Protein AF-A0A7D9DJ63-F1 (afdb_monomer)

Sequence (172 aa):
MAEPERTFHPVDYVLFGLMLLVSAGIGIYHGCTGGRQRTTSEYLLGNRSMQTFPIAVSLLASFLSAITLLGVPSEIFTYGAQYTVLLFSYFILTATAAIVFVPIFHGLHLTSAHEYLELRFSYGVRILGFFLFVICYLLYLSVVLYAPSLALQAADSVTFDNFFRSKPIVQI

Organism: Paramuricea clavata (NCBI:txid317549)

Solvent-accessible surface area (backbone atoms only — not comparable to full-atom values): 10117 Å² total; per-residue (Å²): 133,87,78,78,86,78,68,82,50,75,64,56,57,51,50,52,51,49,52,52,50,51,55,52,46,53,51,48,48,52,67,75,68,44,88,76,54,88,41,72,55,40,62,77,49,49,67,76,71,63,57,70,63,66,53,50,52,52,51,53,56,70,71,62,43,66,53,57,70,56,43,50,59,54,46,38,74,73,67,40,75,66,59,54,58,54,55,56,49,49,51,52,50,51,54,50,40,60,68,55,48,48,57,55,52,64,73,67,68,64,91,46,82,56,54,55,42,30,78,75,74,31,66,69,55,24,52,51,52,52,54,51,48,52,54,55,49,51,58,50,49,54,59,48,53,43,57,60,49,52,54,50,53,57,53,51,51,52,51,50,54,53,56,57,71,71,44,92,83,76,86,122

InterPro domains:
  IPR001734 Sodium/solute symporter [PF00474] (43-153)
  IPR001734 Sodium/solute symporter [PS50283] (9-172)
  IPR038377 Sodium/glucose symporter superfamily [G3DSA:1.20.1730.10] (32-160)
  IPR051163 Sodium:Solute Symporter (SSF) [PTHR42985] (1-158)

Secondary structure (DSSP, 8-state):
------PPPHHHHHHHHHHHHHHHHHHHHHHHH-TT--SHHHHHHGGG---HHHHHHHHHHHH--HHHHHHHHHHHHHHGGGHHHHHHHHHHHHHHHHHHHHHHHHHTT-SSHHHHHHHHT-HHHHHHHHHHHHHHHHHHHHHHHHHHHHHHHHHHHHHHHHHHHTSTT---

Foldseek 3Di:
DDDDLDAPDPVNVVVVVVVVCVVVVVVVCCVVVVPQPPDPCCVQVVVVPDDPVVVVVVVVVVPDAPCCVPVVVVCCVVPNPPCVVVVVVVVVVVVCCVVPVVVVCVVVVDSDPLVVVCVVPHPVSSVVVVVVCVVVVVVVVVVRVVVVVVVVVVNVVSVVVVVVVPDPPPPD

pLDDT: mean 76.81, std 12.98, range [34.0, 95.38]

Structure (mmCIF, N/CA/C/O backbone):
data_AF-A0A7D9DJ63-F1
#
_entry.id   AF-A0A7D9DJ63-F1
#
loop_
_atom_site.group_PDB
_atom_site.id
_atom_site.type_symbol
_atom_site.label_atom_id
_atom_site.label_alt_id
_atom_site.label_comp_id
_atom_site.label_asym_id
_atom_site.label_entity_id
_atom_site.label_seq_id
_atom_site.pdbx_PDB_ins_code
_atom_site.Cartn_x
_atom_site.Cartn_y
_atom_site.Cartn_z
_atom_site.occupancy
_atom_site.B_iso_or_equiv
_atom_site.auth_seq_id
_atom_site.auth_comp_id
_atom_site.auth_asym_id
_atom_site.auth_atom_id
_atom_site.pdbx_PDB_model_num
ATOM 1 N N . MET A 1 1 ? 29.775 -1.564 -26.886 1.00 34.00 1 MET A N 1
ATOM 2 C CA . MET A 1 1 ? 28.522 -2.156 -27.395 1.00 34.00 1 MET A CA 1
ATOM 3 C C . MET A 1 1 ? 27.469 -1.080 -27.233 1.00 34.00 1 MET A C 1
ATOM 5 O O . MET A 1 1 ? 27.290 -0.622 -26.116 1.00 34.00 1 MET A O 1
ATOM 9 N N . ALA A 1 2 ? 26.946 -0.549 -28.337 1.00 39.38 2 ALA A N 1
ATOM 10 C CA . ALA A 1 2 ? 25.991 0.555 -28.309 1.00 39.38 2 ALA A CA 1
ATOM 11 C C . ALA A 1 2 ? 24.606 -0.000 -27.950 1.00 39.38 2 ALA A C 1
ATOM 13 O O . ALA A 1 2 ? 24.071 -0.824 -28.690 1.00 39.38 2 ALA A O 1
ATOM 14 N N . GLU A 1 3 ? 24.071 0.409 -26.803 1.00 40.25 3 GLU A N 1
ATOM 15 C CA . GLU A 1 3 ? 22.682 0.146 -26.422 1.00 40.25 3 GLU A CA 1
ATOM 16 C C . GLU A 1 3 ? 21.758 0.883 -27.416 1.00 40.25 3 GLU A C 1
ATOM 18 O O . GLU A 1 3 ? 21.984 2.066 -27.682 1.00 40.25 3 GLU A O 1
ATOM 23 N N . PRO A 1 4 ? 20.758 0.218 -28.022 1.00 45.81 4 PRO A N 1
ATOM 24 C CA . PRO A 1 4 ? 19.873 0.847 -28.998 1.00 45.81 4 PRO A CA 1
ATOM 25 C C . PRO A 1 4 ? 19.012 1.927 -28.324 1.00 45.81 4 PRO A C 1
ATOM 27 O O . PRO A 1 4 ? 18.410 1.678 -27.281 1.00 45.81 4 PRO A O 1
ATOM 30 N N . GLU A 1 5 ? 18.924 3.115 -28.931 1.00 50.41 5 GLU A N 1
ATOM 31 C CA . GLU A 1 5 ? 18.079 4.221 -28.460 1.00 50.41 5 GLU A CA 1
ATOM 32 C C . GLU A 1 5 ? 16.600 3.796 -28.450 1.00 50.41 5 GLU A C 1
ATOM 34 O O . GLU A 1 5 ? 15.927 3.771 -29.482 1.00 50.41 5 GLU A O 1
ATOM 39 N N . ARG A 1 6 ? 16.085 3.414 -27.275 1.00 55.50 6 ARG A N 1
ATOM 40 C CA . ARG A 1 6 ? 14.674 3.060 -27.081 1.00 55.50 6 ARG A CA 1
ATOM 41 C C . ARG A 1 6 ? 13.836 4.320 -26.922 1.00 55.50 6 ARG A C 1
ATOM 43 O O . ARG A 1 6 ? 13.569 4.761 -25.811 1.00 55.50 6 ARG A O 1
ATOM 50 N N . THR A 1 7 ? 13.408 4.886 -28.042 1.00 58.03 7 THR A N 1
ATOM 51 C CA . THR A 1 7 ? 12.284 5.826 -28.063 1.00 58.03 7 THR A CA 1
ATOM 52 C C . THR A 1 7 ? 11.014 5.119 -27.585 1.00 58.03 7 THR A C 1
ATOM 54 O O . THR A 1 7 ? 10.757 3.977 -27.969 1.00 58.03 7 THR A O 1
ATOM 57 N N . PHE A 1 8 ? 10.223 5.781 -26.736 1.00 61.25 8 PHE A N 1
ATOM 58 C CA . PHE A 1 8 ? 8.894 5.295 -26.359 1.00 61.25 8 PHE A CA 1
ATOM 59 C C . PHE A 1 8 ? 8.050 5.142 -27.621 1.00 61.25 8 PHE A C 1
ATOM 61 O O . PHE A 1 8 ? 7.917 6.083 -28.412 1.00 61.25 8 PHE A O 1
ATOM 68 N N . HIS A 1 9 ? 7.500 3.950 -27.840 1.00 74.12 9 HIS A N 1
ATOM 69 C CA . HIS A 1 9 ? 6.679 3.713 -29.012 1.00 74.12 9 HIS A CA 1
ATOM 70 C C . HIS A 1 9 ? 5.360 4.483 -28.822 1.00 74.12 9 HIS A C 1
ATOM 72 O O . HIS A 1 9 ? 4.856 4.563 -27.700 1.00 74.12 9 HIS A O 1
ATOM 78 N N . PRO A 1 10 ? 4.721 5.007 -29.882 1.00 76.31 10 PRO A N 1
ATOM 79 C CA . PRO A 1 10 ? 3.407 5.653 -29.769 1.00 76.31 10 PRO A CA 1
ATOM 80 C C . PRO A 1 10 ? 2.357 4.799 -29.032 1.00 76.31 10 PRO A C 1
ATOM 82 O O . PRO A 1 10 ? 1.427 5.321 -28.427 1.00 76.31 10 PRO A O 1
ATOM 85 N N . VAL A 1 11 ? 2.539 3.475 -29.049 1.00 80.38 11 VAL A N 1
ATOM 86 C CA . VAL A 1 11 ? 1.717 2.492 -28.333 1.00 80.38 11 VAL A CA 1
ATOM 87 C C . VAL A 1 11 ? 1.831 2.636 -26.808 1.00 80.38 11 VAL A C 1
ATOM 89 O O . VAL A 1 11 ? 0.820 2.508 -26.122 1.00 80.38 11 VAL A O 1
ATOM 92 N N . ASP A 1 12 ? 3.007 2.964 -26.273 1.00 81.31 12 ASP A N 1
ATOM 93 C CA . ASP A 1 12 ? 3.236 3.095 -24.829 1.00 81.31 12 ASP A CA 1
ATOM 94 C C . ASP A 1 12 ? 2.501 4.316 -24.255 1.00 81.31 12 ASP A C 1
ATOM 96 O O . ASP A 1 12 ? 1.868 4.234 -23.201 1.00 81.31 12 ASP A O 1
ATOM 100 N N . TYR A 1 13 ? 2.485 5.429 -24.998 1.00 79.19 13 TYR A N 1
ATOM 101 C CA . TYR A 1 13 ? 1.707 6.621 -24.642 1.00 79.19 13 TYR A CA 1
ATOM 102 C C . TYR A 1 13 ? 0.198 6.363 -24.675 1.00 79.19 13 TYR A C 1
ATOM 104 O O . TYR A 1 13 ? -0.528 6.821 -23.790 1.00 79.19 13 TYR A O 1
ATOM 112 N N . VAL A 1 14 ? -0.281 5.609 -25.671 1.00 84.75 14 VAL A N 1
ATOM 113 C CA . VAL A 1 14 ? -1.697 5.222 -25.766 1.00 84.75 14 VAL A CA 1
ATOM 114 C C . VAL A 1 14 ? -2.091 4.324 -24.592 1.00 84.75 14 VAL A C 1
ATOM 116 O O . VAL A 1 14 ? -3.139 4.549 -23.989 1.00 84.75 14 VAL A O 1
ATOM 119 N N . LEU A 1 15 ? -1.252 3.353 -24.223 1.00 85.94 15 LEU A N 1
ATOM 120 C CA . LEU A 1 15 ? -1.487 2.483 -23.066 1.00 85.94 15 LEU A CA 1
ATOM 121 C C . LEU A 1 15 ? -1.498 3.269 -21.750 1.00 85.94 15 LEU A C 1
ATOM 123 O O . LEU A 1 15 ? -2.396 3.068 -20.931 1.00 85.94 15 LEU A O 1
ATOM 127 N N . PHE A 1 16 ? -0.554 4.194 -21.564 1.00 83.19 16 PHE A N 1
ATOM 128 C CA . PHE A 1 16 ? -0.500 5.052 -20.380 1.00 83.19 16 PHE A CA 1
ATOM 129 C C . PHE A 1 16 ? -1.742 5.948 -20.269 1.00 83.19 16 PHE A C 1
ATOM 131 O O . PHE A 1 16 ? -2.393 5.991 -19.222 1.00 83.19 16 PHE A O 1
ATOM 138 N N . GLY A 1 17 ? -2.128 6.600 -21.369 1.00 86.38 17 GLY A N 1
ATOM 139 C CA . GLY A 1 17 ? -3.342 7.412 -21.430 1.00 86.38 17 GLY A CA 1
ATOM 140 C C . GLY A 1 17 ? -4.604 6.594 -21.152 1.00 86.38 17 GLY A C 1
ATOM 141 O O . GLY A 1 17 ? -5.448 7.010 -20.360 1.00 86.38 17 GLY A O 1
ATOM 142 N N . LEU A 1 18 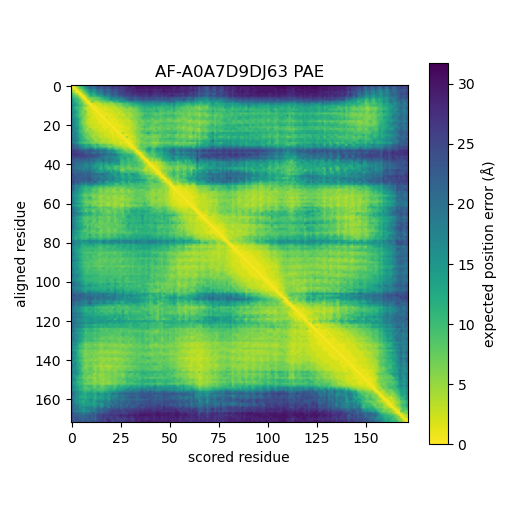? -4.714 5.397 -21.735 1.00 90.75 18 LEU A N 1
ATOM 143 C CA . LEU A 1 18 ? -5.852 4.505 -21.517 1.00 90.75 18 LEU A CA 1
ATOM 144 C C . LEU A 1 18 ? -5.930 4.023 -20.063 1.00 90.75 18 LEU A C 1
ATO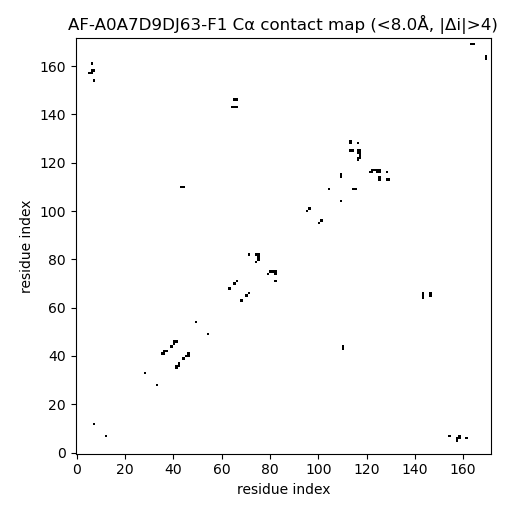M 146 O O . LEU A 1 18 ? -7.015 4.029 -19.487 1.00 90.75 18 LEU A O 1
ATOM 150 N N . MET A 1 19 ? -4.803 3.669 -19.443 1.00 89.12 19 MET A N 1
ATOM 151 C CA . MET A 1 19 ? -4.753 3.281 -18.029 1.00 89.12 19 MET A CA 1
ATOM 152 C C . MET A 1 19 ? -5.264 4.405 -17.117 1.00 89.12 19 MET A C 1
ATOM 154 O O . MET A 1 19 ? -6.086 4.156 -16.230 1.00 89.12 19 MET A O 1
ATOM 158 N N . LEU A 1 20 ? -4.818 5.644 -17.351 1.00 87.38 20 LEU A N 1
ATOM 159 C CA . LEU A 1 20 ? -5.279 6.810 -16.594 1.00 87.38 20 LEU A CA 1
ATOM 160 C C . LEU A 1 20 ? -6.772 7.072 -16.807 1.00 87.38 20 LEU A C 1
ATOM 162 O O . LEU A 1 20 ? -7.489 7.310 -15.836 1.00 87.38 20 LEU A O 1
ATOM 166 N N . LEU A 1 21 ? -7.252 6.982 -18.050 1.00 91.25 21 LEU A N 1
ATOM 167 C CA . LEU A 1 21 ? -8.663 7.184 -18.383 1.00 91.25 21 LEU A CA 1
ATOM 168 C C . LEU A 1 21 ? -9.566 6.118 -17.764 1.00 91.25 21 LEU A C 1
ATOM 170 O O . LEU A 1 21 ? -10.631 6.456 -17.256 1.00 91.25 21 LEU A O 1
ATOM 174 N N . VAL A 1 22 ? -9.152 4.850 -17.763 1.00 91.44 22 VAL A N 1
ATOM 175 C CA . VAL A 1 22 ? -9.910 3.769 -17.118 1.00 91.44 22 VAL A CA 1
ATOM 176 C C . VAL A 1 22 ? -9.933 3.967 -15.602 1.00 91.44 22 VAL A C 1
ATOM 178 O O . VAL A 1 22 ? -11.002 3.897 -15.002 1.00 91.44 22 VAL A O 1
ATOM 181 N N . SER A 1 23 ? -8.791 4.279 -14.984 1.00 88.69 2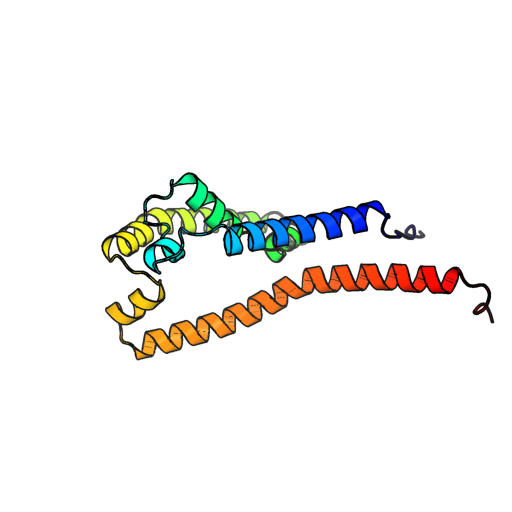3 SER A N 1
ATOM 182 C CA . SER A 1 23 ? -8.702 4.538 -13.539 1.00 88.69 23 SER A CA 1
ATOM 183 C C . SER A 1 23 ? -9.575 5.727 -13.112 1.00 88.69 23 SER A C 1
ATOM 185 O O . SER A 1 23 ? -10.424 5.605 -12.223 1.00 88.69 23 SER A O 1
ATOM 187 N N . ALA A 1 24 ? -9.447 6.860 -13.809 1.00 88.25 24 ALA A N 1
ATOM 188 C CA . ALA A 1 24 ? -10.269 8.043 -13.574 1.00 88.25 24 ALA A CA 1
ATOM 189 C C . ALA A 1 24 ? -11.749 7.775 -13.878 1.00 88.25 24 ALA A C 1
ATOM 191 O O . ALA A 1 24 ? -12.620 8.212 -13.131 1.00 88.25 24 ALA A O 1
ATOM 192 N N . GLY A 1 25 ? -12.042 7.014 -14.934 1.00 88.19 25 GLY A N 1
ATOM 193 C CA . GLY A 1 25 ? -13.392 6.634 -15.335 1.00 88.19 25 GLY A CA 1
ATOM 194 C C . GLY A 1 25 ? -14.101 5.788 -14.282 1.00 88.19 25 GLY A C 1
ATOM 195 O O . GLY A 1 25 ? -15.248 6.078 -13.956 1.00 88.19 25 GLY A O 1
ATOM 196 N N . ILE A 1 26 ? -13.419 4.805 -13.686 1.00 85.56 26 ILE A N 1
ATOM 197 C CA . ILE A 1 26 ? -13.955 4.007 -12.571 1.00 85.56 26 ILE A CA 1
ATOM 198 C C . ILE A 1 26 ? -14.217 4.910 -11.357 1.00 85.56 26 ILE A C 1
ATOM 200 O O . ILE A 1 26 ? -15.291 4.830 -10.757 1.00 85.56 26 ILE A O 1
ATOM 204 N N . GLY A 1 27 ? -13.281 5.808 -11.029 1.00 81.81 27 GLY A N 1
ATOM 205 C CA . GLY A 1 27 ? -13.437 6.766 -9.930 1.00 81.81 27 GLY A CA 1
ATOM 206 C C . GLY A 1 27 ? -14.631 7.708 -10.119 1.00 81.81 27 GLY A C 1
ATOM 207 O O . GLY A 1 27 ? -15.453 7.853 -9.215 1.00 81.81 27 GLY A O 1
ATOM 208 N N . ILE A 1 28 ? -14.778 8.295 -11.310 1.00 85.19 28 ILE A N 1
ATOM 209 C CA . ILE A 1 28 ? -15.892 9.190 -11.660 1.00 85.19 28 ILE A CA 1
ATOM 210 C C . ILE A 1 28 ? -17.211 8.414 -11.724 1.00 85.19 28 ILE A C 1
ATOM 212 O O . ILE A 1 28 ? -18.222 8.887 -11.214 1.00 85.19 28 ILE A O 1
ATOM 216 N N . TYR A 1 29 ? -17.218 7.204 -12.286 1.00 83.31 29 TYR A N 1
ATOM 217 C CA . TYR A 1 29 ? -18.412 6.363 -12.351 1.00 83.31 29 TYR A CA 1
ATOM 218 C C . TYR A 1 29 ? -18.935 6.018 -10.953 1.00 83.31 29 TYR A C 1
ATOM 220 O O . TYR A 1 29 ? -20.126 6.200 -10.685 1.00 83.31 29 TYR A O 1
ATOM 228 N N . HIS A 1 30 ? -18.055 5.589 -10.043 1.00 75.56 30 HIS A N 1
ATOM 229 C CA . HIS A 1 30 ? -18.424 5.315 -8.654 1.00 75.56 30 HIS A CA 1
ATOM 230 C C . HIS A 1 30 ? -18.765 6.590 -7.868 1.00 75.56 30 HIS A C 1
ATOM 232 O O . HIS A 1 30 ? -19.671 6.546 -7.038 1.00 75.56 30 HIS A O 1
ATOM 238 N N . GLY A 1 31 ? -18.114 7.722 -8.156 1.00 74.50 31 GLY A N 1
ATOM 239 C CA . GLY A 1 31 ? -18.399 9.014 -7.522 1.00 74.50 31 GLY A CA 1
ATOM 240 C C . GLY A 1 31 ? -19.726 9.650 -7.957 1.00 74.50 31 GLY A C 1
ATOM 241 O O . GLY A 1 31 ? -20.440 10.205 -7.126 1.00 74.50 31 GLY A O 1
ATOM 242 N N . CYS A 1 32 ? -20.098 9.545 -9.236 1.00 74.38 32 CYS A N 1
ATOM 243 C CA . CYS A 1 32 ? -21.319 10.149 -9.784 1.00 74.38 32 CYS A CA 1
ATOM 244 C C . CYS A 1 32 ? -22.541 9.215 -9.739 1.00 74.38 32 CYS A C 1
ATOM 246 O O . CYS A 1 32 ? -23.664 9.691 -9.591 1.00 74.38 32 CYS A O 1
ATOM 248 N N . THR A 1 33 ? -22.348 7.896 -9.848 1.00 65.19 33 THR A N 1
ATOM 249 C CA . THR A 1 33 ? -23.443 6.897 -9.891 1.00 65.19 33 THR A CA 1
ATOM 250 C C . THR A 1 33 ? -23.672 6.223 -8.528 1.00 65.19 33 THR A C 1
ATOM 252 O O . THR A 1 33 ? -24.630 5.472 -8.335 1.00 65.19 33 THR A O 1
ATOM 255 N N . GLY A 1 34 ? -22.801 6.488 -7.550 1.00 58.97 34 GLY A N 1
ATOM 256 C CA . GLY A 1 34 ? -22.766 5.857 -6.231 1.00 58.97 34 GLY A CA 1
ATOM 257 C C . GLY A 1 34 ? -23.819 6.353 -5.241 1.00 58.97 34 GLY A C 1
ATOM 258 O O . GLY A 1 34 ? -23.481 6.729 -4.124 1.00 58.97 34 GLY A O 1
ATOM 259 N N . GLY A 1 35 ? -25.112 6.269 -5.570 1.00 59.22 35 GLY A N 1
ATOM 260 C CA . GLY A 1 35 ? -26.220 6.537 -4.630 1.00 59.22 35 GLY A CA 1
ATOM 261 C C . GLY A 1 35 ? -26.290 5.607 -3.394 1.00 59.22 35 GLY A C 1
ATOM 262 O O . GLY A 1 35 ? -27.255 5.677 -2.636 1.00 59.22 35 GLY A O 1
ATOM 263 N N . ARG A 1 36 ? -25.280 4.745 -3.198 1.00 56.09 36 ARG A N 1
ATOM 264 C CA . ARG A 1 36 ? -25.122 3.689 -2.177 1.00 56.09 36 ARG A CA 1
ATOM 265 C C . ARG A 1 36 ? -23.964 3.978 -1.201 1.00 56.09 36 ARG A C 1
ATOM 267 O O . ARG A 1 36 ? -23.265 3.072 -0.772 1.00 56.09 36 ARG A O 1
ATOM 274 N N . GLN A 1 37 ? -23.656 5.248 -0.943 1.00 60.22 37 GLN A N 1
ATOM 275 C CA . GLN A 1 37 ? -22.610 5.660 0.010 1.00 60.22 37 GLN A CA 1
ATOM 276 C C . GLN A 1 37 ? -23.146 6.698 1.003 1.00 60.22 37 GLN A C 1
ATOM 278 O O . GLN A 1 37 ? -22.471 7.666 1.345 1.00 60.22 37 GLN A O 1
ATOM 283 N N . ARG A 1 38 ? -24.405 6.551 1.439 1.00 59.09 38 ARG A N 1
ATOM 284 C CA . ARG A 1 38 ? -25.075 7.585 2.256 1.00 59.09 38 ARG A CA 1
ATOM 285 C C . ARG A 1 38 ? -24.716 7.500 3.739 1.00 59.09 38 ARG A C 1
ATOM 287 O O . ARG A 1 38 ? -24.987 8.443 4.475 1.00 59.09 38 ARG A O 1
ATOM 294 N N . THR A 1 39 ? -24.119 6.393 4.181 1.00 65.31 39 THR A N 1
ATOM 295 C CA . THR A 1 39 ? -23.724 6.186 5.580 1.00 65.31 39 THR A CA 1
ATOM 296 C C . THR A 1 39 ? -22.262 5.763 5.690 1.00 65.31 39 THR A C 1
ATOM 298 O O . THR A 1 39 ? -21.751 5.003 4.869 1.00 65.31 39 THR A O 1
ATOM 301 N N . THR A 1 40 ? -21.580 6.238 6.734 1.00 61.56 40 THR A N 1
ATOM 302 C CA . THR A 1 40 ? -20.168 5.930 7.012 1.00 61.56 40 THR A CA 1
ATOM 303 C C . THR A 1 40 ? -19.914 4.424 7.137 1.00 61.56 40 THR A C 1
ATOM 305 O O . THR A 1 40 ? -18.856 3.944 6.747 1.00 61.56 40 THR A O 1
ATOM 308 N N . SER A 1 41 ? -20.894 3.658 7.628 1.00 61.19 41 SER A N 1
ATOM 309 C CA . SER A 1 41 ? -20.832 2.194 7.702 1.00 61.19 41 SER A CA 1
ATOM 310 C C . SER A 1 41 ? -20.939 1.523 6.329 1.00 61.19 41 SER A C 1
ATOM 312 O O . SER A 1 41 ? -20.252 0.538 6.078 1.00 61.19 41 SER A O 1
ATOM 314 N N . GLU A 1 42 ? -21.757 2.042 5.417 1.00 66.69 42 GLU A N 1
ATOM 315 C CA . GLU A 1 42 ? -21.845 1.532 4.045 1.00 66.69 42 GLU A CA 1
ATOM 316 C C . GLU A 1 42 ? -20.553 1.824 3.267 1.00 66.69 42 GLU A C 1
ATOM 318 O O . GLU A 1 42 ? -20.060 0.952 2.556 1.00 66.69 42 GLU A O 1
ATOM 323 N N . TYR A 1 43 ? -19.953 3.000 3.483 1.00 65.81 43 TYR A N 1
ATOM 324 C CA . TYR A 1 43 ? -18.702 3.402 2.835 1.00 65.81 43 TYR A CA 1
ATOM 325 C C . TYR A 1 43 ? -17.463 2.677 3.383 1.00 65.81 43 TYR A C 1
ATOM 327 O O . TYR A 1 43 ? -16.665 2.157 2.608 1.00 65.81 43 TYR A O 1
ATOM 335 N N . LEU A 1 44 ? -17.296 2.623 4.710 1.00 66.75 44 LEU A N 1
ATOM 336 C CA . LEU A 1 44 ? -16.094 2.057 5.339 1.00 66.75 44 LEU A CA 1
ATOM 337 C C . LEU A 1 44 ? -16.176 0.543 5.553 1.00 66.75 44 LEU A C 1
ATOM 339 O O . LEU A 1 44 ? -15.150 -0.128 5.526 1.00 66.75 44 LEU A O 1
ATOM 343 N N . LEU A 1 45 ? -17.374 0.001 5.793 1.00 64.81 45 LEU A N 1
ATOM 344 C CA . LEU A 1 45 ? -17.559 -1.416 6.135 1.00 64.81 45 LEU A CA 1
ATOM 345 C C . LEU A 1 45 ? -18.249 -2.212 5.020 1.00 64.81 45 LEU A C 1
ATOM 347 O O . LEU A 1 45 ? -18.434 -3.418 5.182 1.00 64.81 45 LEU A O 1
ATOM 351 N N . GLY A 1 46 ? -18.690 -1.575 3.927 1.00 63.41 46 GLY A N 1
ATOM 352 C CA . GLY A 1 46 ? -19.414 -2.258 2.847 1.00 63.41 46 GLY A CA 1
ATOM 353 C C . GLY A 1 46 ? -20.672 -2.977 3.346 1.00 63.41 46 GLY A C 1
ATOM 354 O O . GLY A 1 46 ? -20.973 -4.084 2.899 1.00 63.41 46 GLY A O 1
ATOM 355 N N . ASN A 1 47 ? -21.342 -2.400 4.356 1.00 63.28 47 ASN A N 1
ATOM 356 C CA . ASN A 1 47 ? -22.477 -2.993 5.076 1.00 63.28 47 ASN A CA 1
ATOM 357 C C . ASN A 1 47 ? -22.187 -4.368 5.727 1.00 63.28 47 ASN A C 1
ATOM 359 O O . ASN A 1 47 ? -23.112 -5.117 6.030 1.00 63.28 47 ASN A O 1
ATOM 363 N N . ARG A 1 48 ? -20.907 -4.739 5.913 1.00 63.50 48 ARG A N 1
ATOM 364 C CA . ARG A 1 48 ? -20.461 -6.061 6.408 1.00 63.50 48 ARG A CA 1
ATOM 365 C C . ARG A 1 48 ? -21.041 -7.260 5.631 1.00 63.50 48 ARG A C 1
ATOM 367 O O . ARG A 1 48 ? -20.938 -8.393 6.085 1.00 63.50 48 ARG A O 1
ATOM 374 N N . SER A 1 49 ? -21.628 -7.020 4.458 1.00 63.56 49 SER A N 1
ATOM 375 C CA . SER A 1 49 ? -22.253 -8.026 3.592 1.00 63.56 49 SER A CA 1
ATOM 376 C C . SER A 1 49 ? -21.416 -8.319 2.346 1.00 63.56 49 SER A C 1
ATOM 378 O O . SER A 1 49 ? -21.874 -9.011 1.437 1.00 63.56 49 SER A O 1
ATOM 380 N N . MET A 1 50 ? -20.209 -7.753 2.261 1.00 66.44 50 MET A N 1
ATOM 381 C CA . MET A 1 50 ? -19.269 -8.050 1.187 1.00 66.44 50 MET A CA 1
ATOM 382 C C . MET A 1 50 ? -18.790 -9.495 1.293 1.00 66.44 50 MET A C 1
ATOM 384 O O . MET A 1 50 ? -18.454 -9.982 2.370 1.00 66.44 50 MET A O 1
ATOM 388 N N . GLN A 1 51 ? -18.750 -10.183 0.154 1.00 73.94 51 GLN A N 1
ATOM 389 C CA . GLN A 1 51 ? -18.236 -11.544 0.105 1.00 73.94 51 GLN A CA 1
ATOM 390 C C . GLN A 1 51 ? -16.748 -11.580 0.480 1.00 73.94 51 GLN A C 1
ATOM 392 O O . GLN A 1 51 ? -16.000 -10.639 0.219 1.00 73.94 51 GLN A O 1
ATOM 397 N N . THR A 1 52 ? -16.293 -12.691 1.054 1.00 76.31 52 THR A N 1
ATOM 398 C CA . THR A 1 52 ? -14.899 -12.851 1.500 1.00 76.31 52 THR A CA 1
ATOM 399 C C . THR A 1 52 ? -13.894 -12.706 0.353 1.00 76.31 52 THR A C 1
ATOM 401 O O . THR A 1 52 ? -12.782 -12.229 0.557 1.00 76.31 52 THR A O 1
ATOM 404 N N . PHE A 1 53 ? -14.294 -13.063 -0.871 1.00 80.94 53 PHE A N 1
ATOM 405 C CA . PHE A 1 53 ? -13.448 -12.981 -2.061 1.00 80.94 53 PHE A CA 1
ATOM 406 C C . PHE A 1 53 ? -13.025 -11.540 -2.427 1.00 80.94 53 PHE A C 1
ATOM 408 O O . PHE A 1 53 ? -11.823 -11.280 -2.445 1.00 80.94 53 PHE A O 1
ATOM 415 N N . PRO A 1 54 ? -13.938 -10.572 -2.661 1.00 81.12 54 PRO A N 1
ATOM 416 C CA . PRO A 1 54 ? -13.547 -9.188 -2.947 1.00 81.12 54 PRO A CA 1
ATOM 417 C C . PRO A 1 54 ? -12.772 -8.525 -1.798 1.00 81.12 54 PRO A C 1
ATOM 419 O O . PRO A 1 54 ? -11.888 -7.712 -2.059 1.00 81.12 54 PRO A O 1
ATOM 422 N N . ILE A 1 55 ? -13.034 -8.907 -0.541 1.00 80.75 55 ILE A N 1
ATOM 423 C CA . ILE A 1 55 ? -12.254 -8.431 0.613 1.00 80.75 55 ILE A CA 1
ATOM 424 C C . ILE A 1 55 ? -10.807 -8.934 0.519 1.00 80.75 55 ILE A C 1
ATOM 426 O O . ILE A 1 55 ? -9.874 -8.144 0.648 1.00 80.75 55 ILE A O 1
ATOM 430 N N . ALA A 1 56 ? -10.608 -10.225 0.242 1.00 83.25 56 ALA A N 1
ATOM 431 C CA . ALA A 1 56 ? -9.277 -10.807 0.093 1.00 83.25 56 ALA A CA 1
ATOM 432 C C . ALA A 1 56 ? -8.501 -10.188 -1.081 1.00 83.25 56 ALA A C 1
ATOM 434 O O . ALA A 1 56 ? -7.319 -9.883 -0.936 1.00 83.25 56 ALA A O 1
ATOM 435 N N . VAL A 1 57 ? -9.165 -9.948 -2.217 1.00 84.94 57 VAL A N 1
ATOM 436 C CA . VAL A 1 57 ? -8.549 -9.295 -3.385 1.00 84.94 57 VAL A CA 1
ATOM 437 C C . VAL A 1 57 ? -8.140 -7.855 -3.066 1.00 84.94 57 VAL A C 1
ATOM 439 O O . VAL A 1 57 ? -7.038 -7.453 -3.424 1.00 84.94 57 VAL A O 1
ATOM 442 N N . SER A 1 58 ? -8.974 -7.094 -2.353 1.00 85.31 58 SER A N 1
ATOM 443 C CA . SER A 1 58 ? -8.645 -5.725 -1.927 1.00 85.31 58 SER A CA 1
ATOM 444 C C . SER A 1 58 ? -7.470 -5.687 -0.941 1.00 85.31 58 SER A C 1
ATOM 446 O O . SER A 1 58 ? -6.563 -4.862 -1.073 1.00 85.31 58 SER A O 1
ATOM 448 N N . LEU A 1 59 ? -7.431 -6.628 0.010 1.00 83.75 59 LEU A N 1
ATOM 449 C CA . LEU A 1 59 ? -6.306 -6.775 0.936 1.00 83.75 59 LEU A CA 1
ATOM 450 C C . LEU A 1 59 ? -5.015 -7.124 0.190 1.00 83.75 59 LEU A C 1
ATOM 452 O O . LEU A 1 59 ? -3.992 -6.485 0.418 1.00 83.75 59 LEU A O 1
ATOM 456 N N . LEU A 1 60 ? -5.065 -8.084 -0.737 1.00 85.31 60 LEU A N 1
ATOM 457 C CA . LEU A 1 60 ? -3.918 -8.452 -1.566 1.00 85.31 60 LEU A CA 1
ATOM 458 C C . LEU A 1 60 ? -3.435 -7.263 -2.405 1.00 85.31 60 LEU A C 1
ATOM 460 O O . LEU A 1 60 ? -2.245 -6.964 -2.403 1.00 85.31 60 LEU A O 1
ATOM 464 N N . ALA A 1 61 ? -4.351 -6.546 -3.057 1.00 84.38 61 ALA A N 1
ATOM 465 C CA . ALA A 1 61 ? -4.030 -5.34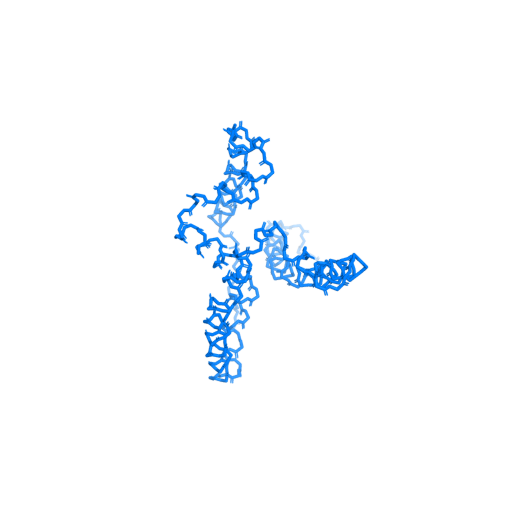4 -3.821 1.00 84.38 61 ALA A CA 1
ATOM 466 C C . ALA A 1 61 ? -3.365 -4.262 -2.954 1.00 84.38 61 ALA A C 1
ATOM 468 O O . ALA A 1 61 ? -2.443 -3.601 -3.417 1.00 84.38 61 ALA A O 1
ATOM 469 N N . SER A 1 62 ? -3.779 -4.122 -1.691 1.00 84.06 62 SER A N 1
ATOM 470 C CA . SER A 1 62 ? -3.188 -3.161 -0.749 1.00 84.06 62 SER A CA 1
ATOM 471 C C . SER A 1 62 ? -1.775 -3.550 -0.299 1.00 84.06 62 SER A C 1
ATOM 473 O O . SER A 1 62 ? -0.970 -2.676 0.013 1.00 84.06 62 SER A O 1
ATOM 475 N N . PHE A 1 63 ? -1.458 -4.848 -0.257 1.00 81.44 63 PHE A N 1
ATOM 476 C CA . PHE A 1 63 ? -0.114 -5.332 0.078 1.00 81.44 63 PHE A CA 1
ATOM 477 C C . PHE A 1 63 ? 0.864 -5.271 -1.101 1.00 81.44 63 PHE A C 1
ATOM 479 O O . PHE A 1 63 ? 2.077 -5.250 -0.887 1.00 81.44 63 PHE A O 1
ATOM 486 N N . LEU A 1 64 ? 0.364 -5.235 -2.338 1.00 82.19 64 LEU A N 1
ATOM 487 C CA . LEU A 1 64 ? 1.199 -5.134 -3.528 1.00 82.19 64 LEU A CA 1
ATOM 488 C C . LEU A 1 64 ? 1.667 -3.691 -3.735 1.00 82.19 64 LEU A C 1
ATOM 490 O O . LEU A 1 64 ? 0.880 -2.786 -3.992 1.00 82.19 64 LEU A O 1
ATOM 494 N N . SER A 1 65 ? 2.980 -3.487 -3.670 1.00 82.25 65 SER A N 1
ATOM 495 C CA . SER A 1 65 ? 3.623 -2.193 -3.900 1.00 82.25 65 SER A CA 1
ATOM 496 C C . SER A 1 65 ? 4.649 -2.273 -5.033 1.00 82.25 65 SER A C 1
ATOM 498 O O . SER A 1 65 ? 5.208 -3.337 -5.319 1.00 82.25 65 SER A O 1
ATOM 500 N N . ALA A 1 66 ? 4.956 -1.131 -5.655 1.00 75.25 66 ALA A N 1
ATOM 501 C CA . ALA A 1 66 ? 6.021 -1.026 -6.655 1.00 75.25 66 ALA A CA 1
ATOM 502 C C . ALA A 1 66 ? 7.378 -1.489 -6.091 1.00 75.25 66 ALA A C 1
ATOM 504 O O . ALA A 1 66 ? 8.155 -2.130 -6.798 1.00 75.25 66 ALA A O 1
ATOM 505 N N . ILE A 1 67 ? 7.620 -1.253 -4.793 1.00 76.75 67 ILE A N 1
ATOM 506 C CA . ILE A 1 67 ? 8.82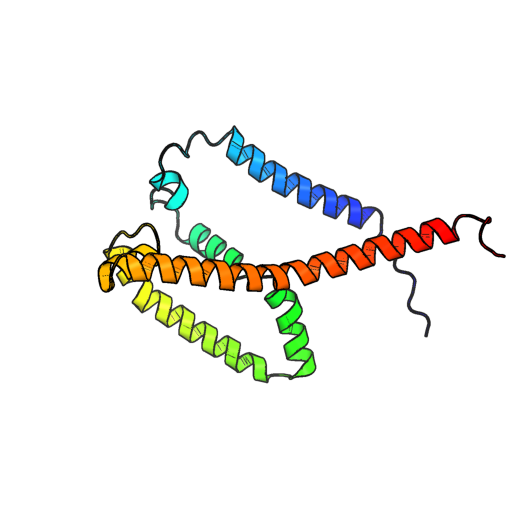8 -1.719 -4.099 1.00 76.75 67 ILE A CA 1
ATOM 507 C C . ILE A 1 67 ? 8.877 -3.243 -4.068 1.00 76.75 67 ILE A C 1
ATOM 509 O O . ILE A 1 67 ? 9.918 -3.817 -4.342 1.00 76.75 67 ILE A O 1
ATOM 513 N N . THR A 1 68 ? 7.775 -3.929 -3.768 1.00 81.38 68 THR A N 1
ATOM 514 C CA . THR A 1 68 ? 7.781 -5.399 -3.773 1.00 81.38 68 THR A CA 1
ATOM 515 C C . THR A 1 68 ? 7.934 -5.955 -5.187 1.00 81.38 68 THR A C 1
ATOM 517 O O . THR A 1 68 ? 8.609 -6.955 -5.389 1.00 81.38 68 THR A O 1
ATOM 520 N N . LEU A 1 69 ? 7.355 -5.289 -6.186 1.00 81.06 69 LEU A N 1
ATOM 521 C CA . LEU A 1 69 ? 7.350 -5.790 -7.557 1.00 81.06 69 LEU A CA 1
ATOM 522 C C . LEU A 1 69 ? 8.718 -5.650 -8.243 1.00 81.06 69 LEU A C 1
ATOM 524 O O . LEU A 1 69 ? 9.119 -6.541 -8.986 1.00 81.06 69 LEU A O 1
ATOM 528 N N . LEU A 1 70 ? 9.445 -4.563 -7.969 1.00 80.38 70 LEU A N 1
ATOM 529 C CA . LEU A 1 70 ? 10.787 -4.321 -8.515 1.00 80.38 70 LEU A CA 1
ATOM 530 C C . LEU A 1 70 ? 11.906 -4.739 -7.549 1.00 80.38 70 LEU A C 1
ATOM 532 O O . LEU A 1 70 ? 12.942 -5.248 -7.973 1.00 80.38 70 LEU A O 1
ATOM 536 N N . GLY A 1 71 ? 11.695 -4.555 -6.249 1.00 79.88 71 GLY A N 1
ATOM 537 C CA . GLY A 1 71 ? 12.680 -4.811 -5.200 1.00 79.88 71 GLY A CA 1
ATOM 538 C C . GLY A 1 71 ? 12.937 -6.295 -4.976 1.00 79.88 71 GLY A C 1
ATOM 539 O O . GLY A 1 71 ? 14.092 -6.705 -4.991 1.00 79.88 71 GLY A O 1
ATOM 540 N N . VAL A 1 72 ? 11.891 -7.121 -4.868 1.00 83.44 72 VAL A N 1
ATOM 541 C CA . VAL A 1 72 ? 12.033 -8.569 -4.618 1.00 83.44 72 VAL A CA 1
ATOM 542 C C . VAL A 1 72 ? 12.867 -9.292 -5.677 1.00 83.44 72 VAL A C 1
ATOM 544 O O . VAL A 1 72 ? 13.813 -9.982 -5.295 1.00 83.44 72 VAL A O 1
ATOM 547 N N . PRO A 1 73 ? 12.604 -9.148 -6.993 1.00 82.12 73 PRO A N 1
ATOM 548 C CA . PRO A 1 73 ? 13.474 -9.765 -7.984 1.00 82.12 73 PRO A CA 1
ATOM 549 C C . PRO A 1 73 ? 14.897 -9.204 -7.901 1.00 82.12 73 PRO A C 1
ATOM 551 O O . PRO A 1 73 ? 15.838 -9.990 -7.926 1.00 82.12 73 PRO A O 1
ATOM 554 N N . SER A 1 74 ? 15.078 -7.886 -7.730 1.00 83.31 74 SER A N 1
ATOM 555 C CA . SER A 1 74 ? 16.421 -7.287 -7.623 1.00 83.31 74 SER A CA 1
ATOM 556 C C . SER A 1 74 ? 17.230 -7.837 -6.440 1.00 83.31 74 SER A C 1
ATOM 558 O O . SER A 1 74 ? 18.431 -8.093 -6.562 1.00 83.31 74 SER A O 1
ATOM 560 N N . GLU A 1 75 ? 16.559 -8.093 -5.318 1.00 84.44 75 GLU A N 1
ATOM 561 C CA . GLU A 1 75 ? 17.155 -8.648 -4.110 1.00 84.44 75 GLU A CA 1
ATOM 562 C C . GLU A 1 75 ? 17.516 -10.123 -4.308 1.00 84.44 75 GLU A C 1
ATOM 564 O O . GLU A 1 75 ? 18.635 -10.523 -3.993 1.00 84.44 75 GLU A O 1
ATOM 569 N N . ILE A 1 76 ? 16.628 -10.916 -4.917 1.00 86.75 76 ILE A N 1
ATOM 570 C CA . ILE A 1 76 ? 16.892 -12.329 -5.237 1.00 86.75 76 ILE A CA 1
ATOM 571 C C . ILE A 1 76 ? 18.046 -12.463 -6.239 1.00 86.75 76 ILE A C 1
ATOM 573 O O . ILE A 1 76 ? 18.883 -13.352 -6.088 1.00 86.75 76 ILE A O 1
ATOM 577 N N . PHE A 1 77 ? 18.137 -11.581 -7.238 1.00 83.62 77 PHE A N 1
ATOM 578 C CA . PHE A 1 77 ? 19.241 -11.597 -8.202 1.00 83.62 77 PHE A CA 1
ATOM 579 C C . PHE A 1 77 ? 20.591 -11.243 -7.566 1.00 83.62 77 PHE A C 1
ATOM 581 O O . PHE A 1 77 ? 21.611 -11.791 -7.976 1.00 83.62 77 PHE A O 1
ATOM 588 N N . THR A 1 78 ? 20.606 -10.355 -6.568 1.00 85.50 78 THR A N 1
ATOM 589 C CA . THR A 1 78 ? 21.850 -9.869 -5.944 1.00 85.50 78 THR A CA 1
ATOM 590 C C . THR A 1 78 ? 22.306 -10.749 -4.775 1.00 85.50 78 THR A C 1
ATOM 592 O O . THR A 1 78 ? 23.495 -11.032 -4.643 1.00 85.50 78 THR A O 1
ATOM 595 N N . TYR A 1 79 ? 21.371 -11.197 -3.932 1.00 81.62 79 TYR A N 1
ATOM 596 C CA . TYR A 1 79 ? 21.643 -11.898 -2.668 1.00 81.62 79 TYR A CA 1
ATOM 597 C C . TYR A 1 79 ? 21.184 -13.368 -2.664 1.00 81.62 79 TYR A C 1
ATOM 599 O O . TYR A 1 79 ? 21.439 -14.101 -1.706 1.00 81.62 79 TYR A O 1
ATOM 607 N N . GLY A 1 8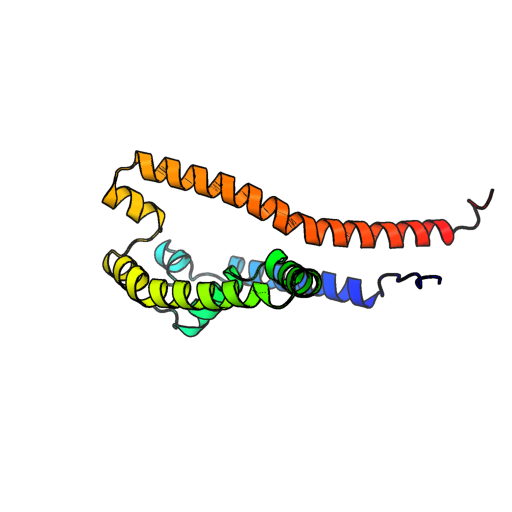0 ? 20.538 -13.840 -3.734 1.00 81.69 80 GLY A N 1
ATOM 608 C CA . GLY A 1 80 ? 20.164 -15.242 -3.912 1.00 81.69 80 GLY A CA 1
ATOM 609 C C . GLY A 1 80 ? 18.980 -15.700 -3.052 1.00 81.69 80 GLY A C 1
ATOM 610 O O . GLY A 1 80 ? 18.055 -14.951 -2.743 1.00 81.69 80 GLY A O 1
ATOM 611 N N . ALA A 1 81 ? 18.991 -16.980 -2.667 1.00 81.50 81 ALA A N 1
ATOM 612 C CA . ALA A 1 81 ? 17.855 -17.666 -2.041 1.00 81.50 81 ALA A CA 1
ATOM 613 C C . ALA A 1 81 ? 17.517 -17.208 -0.605 1.00 81.50 81 ALA A C 1
ATOM 615 O O . ALA A 1 81 ? 16.507 -17.659 -0.057 1.00 81.50 81 ALA A O 1
ATOM 616 N N . GLN A 1 82 ? 18.311 -16.315 0.001 1.00 83.50 82 GLN A N 1
ATOM 617 C CA . GLN A 1 82 ? 18.099 -15.814 1.366 1.00 83.50 82 GLN A CA 1
ATOM 618 C C . GLN A 1 82 ? 16.722 -15.148 1.539 1.00 83.50 82 GLN A C 1
ATOM 620 O O . GLN A 1 82 ? 16.096 -15.289 2.592 1.00 83.50 82 GLN A O 1
ATOM 625 N N . TYR A 1 83 ? 16.198 -14.519 0.483 1.00 83.25 83 TYR A N 1
ATOM 626 C CA . TYR A 1 83 ? 14.866 -13.908 0.481 1.00 83.25 83 TYR A CA 1
ATOM 627 C C . TYR A 1 83 ? 13.728 -14.913 0.767 1.00 83.25 83 TYR A C 1
ATOM 629 O O . TYR A 1 83 ? 12.679 -14.555 1.301 1.00 83.25 83 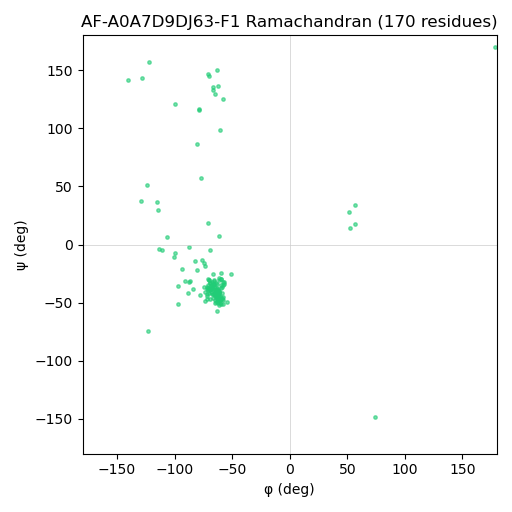TYR A O 1
ATOM 637 N N . THR A 1 84 ? 13.934 -16.204 0.489 1.00 82.44 84 THR A N 1
ATOM 638 C CA . THR A 1 84 ? 12.929 -17.259 0.724 1.00 82.44 84 THR A CA 1
ATOM 639 C C . THR A 1 84 ? 12.550 -17.388 2.204 1.00 82.44 84 THR A C 1
ATOM 641 O O . THR A 1 84 ? 11.410 -17.719 2.529 1.00 82.44 84 THR A O 1
ATOM 644 N N . VAL A 1 85 ? 13.470 -17.065 3.121 1.00 87.81 85 VAL A N 1
ATOM 645 C CA . VAL A 1 85 ? 13.199 -17.072 4.569 1.00 87.81 85 VAL A CA 1
ATOM 646 C C . VAL A 1 85 ? 12.174 -15.995 4.945 1.00 87.81 85 VAL A C 1
ATOM 648 O O . VAL A 1 85 ? 11.308 -16.234 5.793 1.00 87.81 85 VAL A O 1
ATOM 651 N N . LEU A 1 86 ? 12.217 -14.832 4.283 1.00 86.88 86 LEU A N 1
ATOM 652 C CA . LEU A 1 86 ? 11.227 -13.770 4.477 1.00 86.88 86 LEU A CA 1
ATOM 653 C C . LEU A 1 86 ? 9.850 -14.201 3.975 1.00 86.88 86 LEU A C 1
ATOM 655 O O . LEU A 1 86 ? 8.870 -13.994 4.685 1.00 86.88 86 LEU A O 1
ATOM 659 N N . LEU A 1 87 ? 9.774 -14.863 2.816 1.00 86.12 87 LEU A N 1
ATOM 660 C CA . LEU A 1 87 ? 8.513 -15.401 2.288 1.00 86.12 87 LEU A CA 1
ATOM 661 C C . LEU A 1 87 ? 7.861 -16.389 3.267 1.00 86.12 87 LEU A C 1
ATOM 663 O O . LEU A 1 87 ? 6.667 -16.283 3.554 1.00 86.12 87 LEU A O 1
ATOM 667 N N . PHE A 1 88 ? 8.647 -17.308 3.832 1.00 89.19 88 PHE A N 1
ATOM 668 C CA . PHE A 1 88 ? 8.148 -18.262 4.825 1.00 89.19 88 PHE A CA 1
ATOM 669 C C . PHE A 1 88 ? 7.687 -17.571 6.120 1.00 89.19 88 PHE A C 1
ATOM 671 O O . PHE A 1 88 ? 6.624 -17.886 6.656 1.00 89.19 88 PHE A O 1
ATOM 678 N N . SER A 1 89 ? 8.444 -16.576 6.588 1.00 90.94 89 SER A N 1
ATOM 679 C CA . SER A 1 89 ? 8.074 -15.773 7.761 1.00 90.94 89 SER A CA 1
ATOM 680 C C . SER A 1 89 ? 6.774 -14.993 7.532 1.00 90.94 89 SER A C 1
ATOM 682 O O . SER A 1 89 ? 5.924 -14.942 8.422 1.00 90.94 89 SER A O 1
ATOM 684 N N . TYR A 1 90 ? 6.582 -14.440 6.330 1.00 88.19 90 TYR A N 1
ATOM 685 C CA . TYR A 1 90 ? 5.365 -13.719 5.953 1.00 88.19 90 TYR A CA 1
ATOM 686 C C . TYR A 1 90 ? 4.143 -14.642 5.981 1.00 88.19 90 TYR A C 1
ATOM 688 O O . TYR A 1 90 ? 3.105 -14.273 6.523 1.00 88.19 90 TYR A O 1
ATOM 696 N N . PHE A 1 91 ? 4.287 -15.877 5.489 1.00 89.56 91 PHE A N 1
ATOM 697 C CA . PHE A 1 91 ? 3.218 -16.875 5.525 1.00 89.56 91 PHE A CA 1
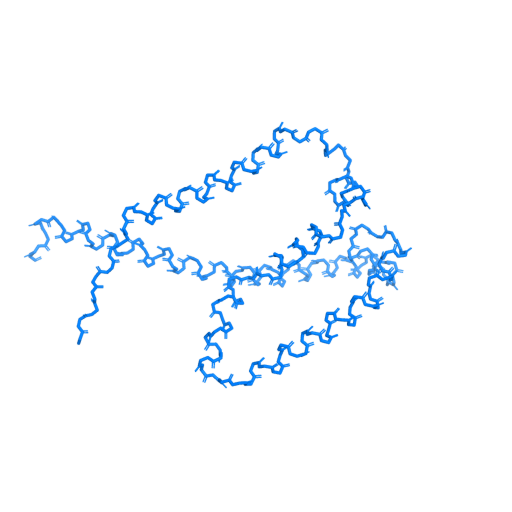ATOM 698 C C . PHE A 1 91 ? 2.771 -17.199 6.960 1.00 89.56 91 PHE A C 1
ATOM 700 O O . PHE A 1 91 ? 1.575 -17.173 7.260 1.00 89.56 91 PHE A O 1
ATOM 707 N N . ILE A 1 92 ? 3.723 -17.440 7.869 1.00 93.06 92 ILE A N 1
ATOM 708 C CA . ILE A 1 92 ? 3.428 -17.702 9.288 1.00 93.06 92 ILE A CA 1
ATOM 709 C C . ILE A 1 92 ? 2.765 -16.486 9.945 1.00 93.06 92 ILE A C 1
ATOM 711 O O . ILE A 1 92 ? 1.794 -16.639 10.694 1.00 93.06 92 ILE A O 1
ATOM 715 N N . LEU A 1 93 ? 3.261 -15.279 9.659 1.00 90.75 93 LEU A N 1
ATOM 716 C CA . LEU A 1 93 ? 2.709 -14.036 10.190 1.00 90.75 93 LEU A CA 1
ATOM 717 C C . LEU A 1 93 ? 1.255 -13.840 9.747 1.00 90.75 93 LEU A C 1
ATOM 719 O O . LEU A 1 93 ? 0.393 -13.582 10.587 1.00 90.75 93 LEU A O 1
ATOM 723 N N . THR A 1 94 ? 0.962 -14.013 8.455 1.00 87.62 94 THR A N 1
ATOM 724 C CA . THR A 1 94 ? -0.399 -13.889 7.919 1.00 87.62 94 THR A CA 1
ATOM 725 C C . THR A 1 94 ? -1.331 -14.950 8.503 1.00 87.62 94 THR A C 1
ATOM 727 O O . THR A 1 94 ? -2.444 -14.614 8.905 1.00 87.62 94 THR A O 1
ATOM 730 N N . ALA A 1 95 ? -0.885 -16.205 8.621 1.00 90.25 95 ALA A N 1
ATOM 731 C CA . ALA A 1 95 ? -1.683 -17.275 9.223 1.00 90.25 95 ALA A CA 1
ATOM 732 C C . ALA A 1 95 ? -2.015 -16.982 10.696 1.00 90.25 95 ALA A C 1
ATOM 734 O O . ALA A 1 95 ? -3.170 -17.072 11.115 1.00 90.25 95 ALA A O 1
ATOM 735 N N . THR A 1 96 ? -1.015 -16.553 11.468 1.00 90.88 96 THR A N 1
ATOM 736 C CA . THR A 1 96 ? -1.199 -16.168 12.875 1.00 90.88 96 THR A CA 1
ATOM 737 C C . THR A 1 96 ? -2.143 -14.976 12.988 1.00 90.88 96 THR A C 1
ATOM 739 O O . THR A 1 96 ? -3.038 -14.970 13.834 1.00 90.88 96 THR A O 1
ATOM 742 N N . ALA A 1 97 ? -2.002 -13.984 12.107 1.00 87.00 97 ALA A N 1
ATOM 743 C CA . ALA A 1 97 ? -2.859 -12.813 12.132 1.00 87.00 97 ALA A CA 1
ATOM 744 C C . ALA A 1 97 ? -4.314 -13.122 11.771 1.00 87.00 97 ALA A C 1
ATOM 746 O O . ALA A 1 97 ? -5.228 -12.599 12.413 1.00 87.00 97 ALA A O 1
ATOM 747 N N . ALA A 1 98 ? -4.532 -14.019 10.810 1.00 86.12 98 ALA A N 1
ATOM 748 C CA . ALA A 1 98 ? -5.860 -14.484 10.435 1.00 86.12 98 ALA A CA 1
ATOM 749 C C . ALA A 1 98 ? -6.565 -15.233 11.577 1.00 86.12 98 ALA A C 1
ATOM 751 O O . ALA A 1 98 ? -7.768 -15.076 11.757 1.00 86.12 98 ALA A O 1
ATOM 752 N N . ILE A 1 99 ? -5.835 -16.026 12.366 1.00 88.44 99 ILE A N 1
ATOM 753 C CA . ILE A 1 99 ? -6.424 -16.831 13.447 1.00 88.44 99 ILE A CA 1
ATOM 754 C C . ILE A 1 99 ? -6.602 -16.018 14.732 1.00 88.44 99 ILE A C 1
ATOM 756 O O . ILE A 1 99 ? -7.592 -16.205 15.430 1.00 88.44 99 ILE A O 1
ATOM 760 N N . VAL A 1 100 ? -5.661 -15.130 15.066 1.00 86.56 100 VAL A N 1
ATOM 761 C CA . VAL A 1 100 ? -5.652 -14.426 16.360 1.00 86.56 100 VAL A CA 1
ATOM 762 C C . VAL A 1 100 ? -6.268 -13.036 16.259 1.00 86.56 100 VAL A C 1
ATOM 764 O O . VAL A 1 100 ? -7.158 -12.705 17.036 1.00 86.56 100 VAL A O 1
ATOM 767 N N . PHE A 1 101 ? -5.827 -12.208 15.309 1.00 80.81 101 PHE A N 1
ATOM 768 C CA . PHE A 1 101 ? -6.263 -10.810 15.253 1.00 80.81 101 PHE A CA 1
ATOM 769 C C . PHE A 1 101 ? -7.671 -10.672 14.668 1.00 80.81 101 PHE A C 1
ATOM 771 O O . PHE A 1 101 ? -8.486 -9.948 15.236 1.00 80.81 101 PHE A O 1
ATOM 778 N N . VAL A 1 102 ? -8.002 -11.391 13.590 1.00 81.56 102 VAL A N 1
ATOM 779 C CA . VAL A 1 102 ? -9.331 -11.297 12.952 1.00 81.56 102 VAL A CA 1
ATOM 780 C C . VAL A 1 102 ? -10.497 -11.536 13.926 1.00 81.56 102 VAL A C 1
ATOM 782 O O . VAL A 1 102 ? -11.387 -10.684 13.952 1.00 81.56 102 VAL A O 1
ATOM 785 N N . PRO A 1 103 ? -10.538 -12.599 14.759 1.00 80.00 103 PRO A N 1
ATOM 786 C CA . PRO A 1 103 ? -11.663 -12.791 15.678 1.00 80.00 103 PRO A CA 1
ATOM 787 C C . PRO A 1 103 ? -11.731 -11.722 16.775 1.00 80.00 103 PRO A C 1
ATOM 789 O O . PRO A 1 103 ? -12.830 -11.337 17.172 1.00 80.00 103 PRO A O 1
ATOM 792 N N . ILE A 1 104 ? -10.587 -11.197 17.228 1.00 80.19 104 ILE A N 1
ATOM 793 C CA . ILE A 1 104 ? -10.544 -10.108 18.216 1.00 80.19 104 ILE A CA 1
ATOM 794 C C . ILE A 1 104 ? -11.159 -8.838 17.615 1.00 80.19 104 ILE A C 1
ATOM 796 O O . ILE A 1 104 ? -12.064 -8.249 18.203 1.00 80.19 104 ILE A O 1
ATOM 800 N N . PHE A 1 105 ? -10.730 -8.438 16.416 1.00 75.44 105 PHE A N 1
ATOM 801 C CA . PHE A 1 105 ? -11.254 -7.236 15.759 1.00 75.44 105 PHE A CA 1
ATOM 802 C C . PHE A 1 105 ? -12.724 -7.378 15.352 1.00 75.44 105 PHE A C 1
ATOM 804 O O . PHE A 1 105 ? -13.492 -6.425 15.495 1.00 75.44 105 PHE A O 1
ATOM 811 N N . HIS A 1 106 ? -13.140 -8.564 14.900 1.00 72.56 106 HIS A N 1
ATOM 812 C CA . HIS A 1 106 ? -14.533 -8.814 14.540 1.00 72.56 106 HIS A CA 1
ATOM 813 C C . HIS A 1 106 ? -15.459 -8.803 15.770 1.00 72.56 106 HIS A C 1
ATOM 815 O O . HIS A 1 106 ? -16.574 -8.292 15.688 1.00 72.56 106 HIS A O 1
ATOM 821 N N . GLY A 1 107 ? -14.995 -9.303 16.923 1.00 65.62 107 GLY A N 1
ATOM 822 C CA . GLY A 1 107 ? -15.767 -9.321 18.171 1.00 65.62 107 GLY A CA 1
ATOM 823 C C . GLY A 1 107 ? -15.986 -7.942 18.806 1.00 65.62 107 GLY A C 1
ATOM 824 O O . GLY A 1 107 ? -17.021 -7.718 19.428 1.00 65.62 107 GLY A O 1
ATOM 825 N N . LEU A 1 108 ? -15.050 -7.003 18.628 1.00 66.69 108 LEU A N 1
ATOM 826 C CA . LEU A 1 108 ? -15.142 -5.653 19.204 1.00 66.69 108 LEU A CA 1
ATOM 827 C C . LEU A 1 108 ? -15.896 -4.645 18.310 1.00 66.69 108 LEU A C 1
ATOM 829 O O . LEU A 1 108 ? -16.083 -3.503 18.719 1.00 66.69 108 LEU A O 1
ATOM 833 N N . HIS A 1 109 ? -16.346 -5.041 17.110 1.00 64.88 109 HIS A N 1
ATOM 834 C CA . HIS A 1 109 ? -17.085 -4.188 16.161 1.00 64.88 109 HIS A CA 1
ATOM 835 C C . HIS A 1 109 ? -16.423 -2.833 15.838 1.00 64.88 109 HIS A C 1
ATOM 837 O O . HIS A 1 109 ? -17.117 -1.878 15.483 1.00 64.88 109 HIS A O 1
ATOM 843 N N . LEU A 1 110 ? -15.095 -2.759 15.918 1.00 66.94 110 LEU A N 1
ATOM 844 C CA . LEU A 1 110 ? -14.351 -1.517 15.722 1.00 66.94 110 LEU A CA 1
ATOM 845 C C . LEU A 1 110 ? -14.388 -1.065 14.268 1.00 66.94 110 LEU A C 1
ATOM 847 O O . LEU A 1 110 ? -14.362 -1.875 13.339 1.00 66.94 110 LEU A O 1
ATOM 851 N N . THR A 1 111 ? -14.425 0.249 14.083 1.00 65.94 111 THR A N 1
ATOM 852 C CA . THR A 1 111 ? -14.426 0.879 12.755 1.00 65.94 111 THR A CA 1
ATOM 853 C C . THR A 1 111 ? -13.018 1.252 12.296 1.00 65.94 111 THR A C 1
ATOM 855 O O . THR A 1 111 ? -12.772 1.376 11.099 1.00 65.94 111 THR A O 1
ATOM 858 N N . SER A 1 112 ? -12.076 1.386 13.234 1.00 68.56 112 SER A N 1
ATOM 859 C CA . SER A 1 112 ? -10.674 1.711 12.967 1.00 68.56 112 SER A CA 1
ATOM 860 C C . SER A 1 112 ? -9.734 0.910 13.868 1.00 68.56 112 SER A C 1
ATOM 862 O O . SER A 1 112 ? -9.987 0.750 15.060 1.00 68.56 112 SER A O 1
ATOM 864 N N . ALA A 1 113 ? -8.595 0.457 13.335 1.00 74.00 113 ALA A N 1
ATOM 865 C CA . ALA A 1 113 ? -7.578 -0.245 14.123 1.00 74.00 113 ALA A CA 1
ATOM 866 C C . ALA A 1 113 ? -7.025 0.614 15.280 1.00 74.00 113 ALA A C 1
ATOM 868 O O . ALA A 1 113 ? -6.674 0.087 16.333 1.00 74.00 113 ALA A O 1
ATOM 869 N N . HIS A 1 114 ? -6.998 1.944 15.130 1.00 75.56 114 HIS A N 1
ATOM 870 C CA . HIS A 1 114 ? -6.551 2.859 16.187 1.00 75.56 114 HIS A CA 1
ATOM 871 C C . HIS A 1 114 ? -7.568 3.014 17.328 1.00 75.56 114 HIS A C 1
ATOM 873 O O . HIS A 1 114 ? -7.196 3.423 18.425 1.00 75.56 114 HIS A O 1
ATOM 879 N N . GLU A 1 115 ? -8.832 2.659 17.100 1.00 75.88 115 GLU A N 1
ATOM 880 C CA . GLU A 1 115 ? -9.879 2.626 18.129 1.00 75.88 115 GLU A CA 1
ATOM 881 C C . GLU A 1 115 ? -9.572 1.552 19.187 1.00 75.88 115 GLU A C 1
ATOM 883 O O . GLU A 1 115 ? -9.809 1.745 20.377 1.00 75.88 115 GLU A O 1
ATOM 888 N N . TYR A 1 116 ? -8.915 0.458 18.780 1.00 79.94 116 TYR A N 1
ATOM 889 C CA . TYR A 1 116 ? -8.434 -0.571 19.703 1.00 79.94 116 TYR A CA 1
ATOM 890 C C . TYR A 1 116 ? -7.395 -0.027 20.697 1.00 79.94 116 TYR A C 1
ATOM 892 O O . TYR A 1 116 ? -7.410 -0.381 21.877 1.00 79.94 116 TYR A O 1
ATOM 900 N N . LEU A 1 117 ? -6.504 0.865 20.241 1.00 77.06 117 LEU A N 1
ATOM 901 C CA . LEU A 1 117 ? -5.494 1.492 21.102 1.00 77.06 117 LEU A CA 1
ATOM 902 C C . LEU A 1 117 ? -6.133 2.394 22.162 1.00 77.06 117 LEU A C 1
ATOM 904 O O . LEU A 1 117 ? -5.635 2.464 23.286 1.00 77.06 117 LEU A O 1
ATOM 908 N N . GLU A 1 118 ? -7.245 3.047 21.826 1.00 80.81 118 GLU A N 1
ATOM 909 C CA . GLU A 1 118 ? -8.001 3.862 22.775 1.00 80.81 118 GLU A CA 1
ATOM 910 C C . GLU A 1 118 ? -8.685 3.007 23.840 1.00 80.81 118 GLU A C 1
ATOM 912 O O . GLU A 1 118 ? -8.535 3.297 25.026 1.00 80.81 118 GLU A O 1
ATOM 917 N N . LEU A 1 119 ? -9.358 1.923 23.437 1.00 78.38 119 LEU A N 1
ATOM 918 C CA . LEU A 1 119 ? -10.032 1.015 24.371 1.00 78.38 119 LEU A CA 1
ATOM 919 C C . LEU A 1 119 ? -9.061 0.324 25.334 1.00 78.38 119 LEU A C 1
ATOM 921 O O . LEU A 1 119 ? -9.419 0.047 26.478 1.00 78.38 119 LEU A O 1
ATOM 925 N N . ARG A 1 120 ? -7.838 0.020 24.881 1.00 83.00 120 ARG A N 1
ATOM 926 C CA . ARG A 1 120 ? -6.856 -0.707 25.695 1.00 83.00 120 ARG A CA 1
ATOM 927 C C . ARG A 1 120 ? -5.991 0.190 26.580 1.00 83.00 120 ARG A C 1
ATOM 929 O O . ARG A 1 120 ? -5.570 -0.282 27.642 1.00 83.00 120 ARG A O 1
ATOM 936 N N . PHE A 1 121 ? -5.689 1.413 26.137 1.00 81.62 121 PHE A N 1
ATOM 937 C CA . PHE A 1 121 ? -4.739 2.310 26.804 1.00 81.62 121 PHE A CA 1
ATOM 938 C C . PHE A 1 121 ? -5.361 3.661 27.176 1.00 81.62 121 PHE A C 1
ATOM 940 O O . PHE A 1 121 ? -5.573 3.909 28.358 1.00 81.62 121 PHE A O 1
ATOM 947 N N . SER A 1 122 ? -5.580 4.555 26.205 1.00 86.62 122 SER A N 1
ATOM 948 C CA . SER A 1 122 ? -6.242 5.864 26.376 1.00 86.62 122 SER A CA 1
ATOM 949 C C . SER A 1 122 ? -6.287 6.647 25.054 1.00 86.62 122 SER A C 1
ATOM 951 O O . SER A 1 122 ? -5.586 6.319 24.092 1.00 86.62 122 SER A O 1
ATOM 953 N N . TYR A 1 123 ? -7.041 7.751 25.027 1.00 84.69 123 TYR A N 1
ATOM 954 C CA . TYR A 1 123 ? -7.131 8.669 23.883 1.00 84.69 123 TYR A CA 1
ATOM 955 C C . TYR A 1 123 ? -5.772 9.260 23.445 1.00 84.69 123 TYR A C 1
ATOM 957 O O . TYR A 1 123 ? -5.512 9.417 22.252 1.00 84.69 123 TYR A O 1
ATOM 965 N N . GLY A 1 124 ? -4.858 9.529 24.388 1.00 86.12 124 GLY A N 1
ATOM 966 C CA . GLY A 1 124 ? -3.527 10.067 24.069 1.00 86.12 124 GLY A CA 1
ATOM 967 C C . GLY A 1 124 ? -2.681 9.110 23.219 1.00 86.12 124 GLY A C 1
ATOM 968 O O . GLY A 1 124 ? -2.031 9.533 22.263 1.00 86.12 124 GLY A O 1
ATOM 969 N N . VAL A 1 125 ? -2.753 7.805 23.506 1.00 86.94 125 VAL A N 1
ATOM 970 C CA . VAL A 1 125 ? -2.045 6.765 22.738 1.00 86.94 125 VAL A CA 1
ATOM 971 C C . VAL A 1 125 ? -2.635 6.614 21.335 1.00 86.94 125 VAL A C 1
ATOM 973 O O . VAL A 1 125 ? -1.890 6.379 20.384 1.00 86.94 125 VAL A O 1
ATOM 976 N N . ARG A 1 126 ? -3.950 6.815 21.171 1.00 86.94 126 ARG A N 1
ATOM 977 C CA . ARG A 1 126 ? -4.602 6.820 19.852 1.00 86.94 126 ARG A CA 1
ATOM 978 C C . ARG A 1 126 ? -4.068 7.938 18.959 1.00 86.94 126 ARG A C 1
ATOM 980 O O . ARG A 1 126 ? -3.709 7.660 17.815 1.00 86.94 126 ARG A O 1
ATOM 987 N N . ILE A 1 127 ? -3.988 9.171 19.467 1.00 87.81 127 ILE A N 1
ATOM 988 C CA . ILE A 1 127 ? -3.459 10.306 18.690 1.00 87.81 127 ILE A CA 1
ATOM 989 C C . ILE A 1 127 ? -2.000 10.060 18.321 1.00 87.81 127 ILE A C 1
ATOM 991 O O . ILE A 1 127 ? -1.633 10.216 17.160 1.00 87.81 127 ILE A O 1
ATOM 995 N N . LEU A 1 128 ? -1.177 9.640 19.284 1.00 90.12 128 LEU A N 1
ATOM 996 C CA . LEU A 1 128 ? 0.238 9.383 19.038 1.00 90.12 128 LEU A CA 1
ATOM 997 C C . LEU A 1 128 ? 0.440 8.256 18.014 1.00 90.12 128 LEU A C 1
ATOM 999 O O . LEU A 1 128 ? 1.235 8.407 17.090 1.00 90.12 128 LEU A O 1
ATOM 1003 N N . GLY A 1 129 ? -0.320 7.164 18.124 1.00 87.00 129 GLY A N 1
ATOM 1004 C CA . GLY A 1 129 ? -0.281 6.058 17.169 1.00 87.00 129 GLY A CA 1
ATOM 1005 C C . GLY A 1 129 ? -0.706 6.476 15.761 1.00 87.00 129 GLY A C 1
ATOM 1006 O O . GLY A 1 129 ? -0.051 6.101 14.792 1.00 87.00 129 GLY A O 1
ATOM 1007 N N . PHE A 1 130 ? -1.754 7.294 15.641 1.00 89.31 130 PHE A N 1
ATOM 1008 C CA . PHE A 1 130 ? -2.168 7.865 14.360 1.00 89.31 130 PHE A CA 1
ATOM 1009 C C . PHE A 1 130 ? -1.086 8.781 13.769 1.00 89.31 130 PHE A C 1
ATOM 1011 O O . PHE A 1 130 ? -0.745 8.655 12.596 1.00 89.31 130 PHE A O 1
ATOM 1018 N N . PHE A 1 131 ? -0.502 9.667 14.578 1.00 92.00 131 PHE A N 1
ATOM 1019 C CA . PHE A 1 131 ? 0.511 10.617 14.117 1.00 92.00 131 PHE A CA 1
ATOM 1020 C C . PHE A 1 131 ? 1.791 9.909 13.651 1.00 92.00 131 PHE A C 1
ATOM 1022 O O . PHE A 1 131 ? 2.315 10.211 12.579 1.00 92.00 131 PHE A O 1
ATOM 1029 N N . LEU A 1 132 ? 2.257 8.917 14.416 1.00 92.38 132 LEU A N 1
ATOM 1030 C CA . LEU A 1 132 ? 3.388 8.071 14.031 1.00 92.38 132 LEU A CA 1
ATOM 1031 C C . LEU A 1 132 ? 3.090 7.279 12.760 1.00 92.38 132 LEU A C 1
ATOM 1033 O O . LEU A 1 132 ? 3.936 7.227 11.869 1.00 92.38 132 LEU A O 1
ATOM 1037 N N . PHE A 1 133 ? 1.887 6.708 12.649 1.00 90.00 133 PHE A N 1
ATOM 1038 C CA . PHE A 1 133 ? 1.473 5.997 11.445 1.00 90.00 133 PHE A CA 1
ATOM 1039 C C . PHE A 1 133 ? 1.534 6.908 10.217 1.00 90.00 133 PHE A C 1
ATOM 1041 O O . PHE A 1 133 ? 2.146 6.530 9.223 1.00 90.00 133 PHE A O 1
ATOM 1048 N N . VAL A 1 134 ? 0.988 8.125 10.298 1.00 92.69 134 VAL A N 1
ATOM 1049 C CA . VAL A 1 134 ? 1.032 9.099 9.196 1.00 92.69 134 VAL A CA 1
ATOM 1050 C C . VAL A 1 134 ? 2.471 9.434 8.806 1.00 92.69 134 VAL A C 1
ATOM 1052 O O . VAL A 1 134 ? 2.796 9.385 7.624 1.00 92.69 134 VAL A O 1
ATOM 1055 N N . ILE A 1 135 ? 3.354 9.724 9.767 1.00 95.38 135 ILE A N 1
ATOM 1056 C CA . ILE A 1 135 ? 4.759 10.054 9.475 1.00 95.38 135 ILE A CA 1
ATOM 1057 C C . ILE A 1 135 ? 5.475 8.878 8.800 1.00 95.38 135 ILE A C 1
ATOM 1059 O O . ILE A 1 135 ? 6.090 9.051 7.746 1.00 95.38 135 ILE A O 1
ATOM 1063 N N . CYS A 1 136 ? 5.382 7.674 9.369 1.00 92.88 136 CYS A N 1
ATOM 1064 C CA . CYS A 1 136 ? 6.009 6.485 8.794 1.00 92.88 136 CYS A CA 1
ATOM 1065 C C . CYS A 1 136 ? 5.448 6.166 7.402 1.00 92.88 136 CYS A C 1
ATOM 1067 O O . CYS A 1 136 ? 6.206 5.817 6.497 1.00 92.88 136 CYS A O 1
ATOM 1069 N N . TYR A 1 137 ? 4.137 6.323 7.213 1.00 90.56 137 TYR A N 1
ATOM 1070 C CA . TYR A 1 137 ? 3.479 6.053 5.940 1.00 90.56 137 TYR A CA 1
ATOM 1071 C C . TYR A 1 137 ? 3.832 7.094 4.870 1.00 90.56 137 TYR A C 1
ATOM 1073 O O . TYR A 1 137 ? 4.015 6.730 3.712 1.00 90.56 137 TYR A O 1
ATOM 1081 N N . LEU A 1 138 ? 4.011 8.367 5.239 1.00 93.31 138 LEU A N 1
ATOM 1082 C CA . LEU A 1 138 ? 4.508 9.407 4.331 1.00 93.31 138 LEU A CA 1
ATOM 1083 C C . LEU A 1 138 ? 5.927 9.103 3.843 1.00 93.31 138 LEU A C 1
ATOM 1085 O O . LEU A 1 138 ? 6.202 9.200 2.645 1.00 93.31 138 LEU A O 1
ATOM 1089 N N . LEU A 1 139 ? 6.823 8.703 4.749 1.00 91.62 139 LEU A N 1
ATOM 1090 C CA . LEU A 1 139 ? 8.181 8.293 4.382 1.00 91.62 139 LEU A CA 1
ATOM 1091 C C . LEU A 1 139 ? 8.162 7.076 3.451 1.00 91.62 139 LEU A C 1
ATOM 1093 O O . LEU A 1 139 ? 8.842 7.073 2.427 1.00 91.62 139 LEU A O 1
ATOM 1097 N N . TYR A 1 140 ? 7.334 6.078 3.763 1.00 88.75 140 TYR A N 1
ATOM 1098 C CA . TYR A 1 140 ? 7.149 4.905 2.915 1.00 88.75 140 TYR A CA 1
ATOM 1099 C C . TYR A 1 140 ? 6.643 5.281 1.514 1.00 88.75 140 TYR A C 1
ATOM 1101 O O . TYR A 1 140 ? 7.263 4.912 0.516 1.00 88.75 140 TYR A O 1
ATOM 1109 N N . LEU A 1 141 ? 5.567 6.070 1.423 1.00 90.06 141 LEU A N 1
ATOM 1110 C CA . LEU A 1 141 ? 5.006 6.518 0.146 1.00 90.06 141 LEU A CA 1
ATOM 1111 C C . LEU A 1 141 ? 6.006 7.329 -0.680 1.00 90.06 141 LEU A C 1
ATOM 1113 O O . LEU A 1 141 ? 6.021 7.200 -1.900 1.00 90.06 141 LEU A O 1
ATOM 1117 N N . SER A 1 142 ? 6.865 8.118 -0.033 1.00 88.62 142 SER A N 1
ATOM 1118 C CA . SER A 1 142 ? 7.903 8.894 -0.719 1.00 88.62 142 SER A CA 1
ATOM 1119 C C . SER A 1 142 ? 8.881 7.983 -1.470 1.00 88.62 142 SER A C 1
ATOM 1121 O O . SER A 1 142 ? 9.227 8.258 -2.617 1.00 88.62 142 SER A O 1
ATOM 1123 N N . VAL A 1 143 ? 9.273 6.856 -0.863 1.00 87.81 143 VAL A N 1
ATOM 1124 C CA . VAL A 1 143 ? 10.130 5.845 -1.505 1.00 87.81 143 VAL A CA 1
ATOM 1125 C C . VAL A 1 143 ? 9.378 5.103 -2.611 1.00 87.81 143 VAL A C 1
ATOM 1127 O O . VAL A 1 143 ? 9.925 4.892 -3.691 1.00 87.81 143 VAL A O 1
ATOM 1130 N N . VAL A 1 144 ? 8.111 4.740 -2.384 1.00 86.38 144 VAL A N 1
ATOM 1131 C CA . VAL A 1 144 ? 7.289 4.059 -3.402 1.00 86.38 144 VAL A CA 1
ATOM 1132 C C . VAL A 1 144 ? 7.115 4.931 -4.647 1.00 86.38 144 VAL A C 1
ATOM 1134 O O . VAL A 1 144 ? 7.218 4.424 -5.762 1.00 86.38 144 VAL A O 1
ATOM 1137 N N . LEU A 1 145 ? 6.880 6.234 -4.469 1.00 86.38 145 LEU A N 1
ATOM 1138 C CA . LEU A 1 145 ? 6.690 7.191 -5.562 1.00 86.38 145 LEU A CA 1
ATOM 1139 C C . LEU A 1 145 ? 7.992 7.565 -6.285 1.00 86.38 145 LEU A C 1
ATOM 1141 O O . LEU A 1 145 ? 7.932 8.076 -7.402 1.00 86.38 145 LEU A O 1
ATOM 1145 N N . TYR A 1 146 ? 9.157 7.278 -5.701 1.00 86.06 146 TYR A N 1
ATOM 1146 C CA . TYR A 1 146 ? 10.450 7.522 -6.342 1.00 86.06 146 TYR A CA 1
ATOM 1147 C C . TYR A 1 146 ? 10.693 6.616 -7.561 1.00 86.06 146 TYR A C 1
ATOM 1149 O O . TYR A 1 146 ? 11.219 7.061 -8.577 1.00 86.06 146 TYR A O 1
ATOM 1157 N N . ALA A 1 147 ? 10.267 5.351 -7.504 1.00 81.06 147 ALA A N 1
ATOM 1158 C CA . ALA A 1 147 ? 10.425 4.418 -8.621 1.00 81.06 147 ALA A CA 1
ATOM 1159 C C . ALA A 1 147 ? 9.692 4.863 -9.913 1.00 81.06 147 ALA A C 1
ATOM 1161 O O . ALA A 1 147 ? 10.335 4.929 -10.963 1.00 81.06 147 ALA A O 1
ATOM 1162 N N . PRO A 1 148 ? 8.384 5.205 -9.889 1.00 79.31 148 PRO A N 1
ATOM 1163 C CA . PRO A 1 148 ? 7.692 5.685 -11.082 1.00 79.31 148 PRO A CA 1
ATOM 1164 C C . PRO A 1 148 ? 8.145 7.084 -11.516 1.00 79.31 148 PRO A C 1
ATOM 1166 O O . PRO A 1 148 ? 8.134 7.361 -12.713 1.00 79.31 148 PRO A O 1
ATOM 1169 N N . SER A 1 149 ? 8.568 7.962 -10.597 1.00 83.38 149 SER A N 1
ATOM 1170 C CA . SER A 1 149 ? 9.074 9.288 -10.979 1.00 83.38 149 SER A CA 1
ATOM 1171 C C . SER A 1 149 ? 10.413 9.204 -11.711 1.00 83.38 149 SER A C 1
ATOM 1173 O O . SER A 1 149 ? 10.602 9.898 -12.709 1.00 83.38 149 SER A O 1
ATOM 1175 N N . LEU A 1 150 ? 11.303 8.300 -11.289 1.00 83.06 150 LEU A N 1
ATOM 1176 C CA . LEU A 1 150 ? 12.553 8.016 -11.992 1.00 83.06 150 LEU A CA 1
ATOM 1177 C C . LEU A 1 150 ? 12.293 7.436 -13.390 1.00 83.06 150 LEU A C 1
ATOM 1179 O O . LEU A 1 150 ? 12.922 7.851 -14.361 1.00 83.06 150 LEU A O 1
ATOM 1183 N N . ALA A 1 151 ? 11.334 6.512 -13.503 1.00 79.75 151 ALA A N 1
ATOM 1184 C CA . ALA A 1 151 ? 10.936 5.951 -14.792 1.00 79.75 151 ALA A CA 1
ATOM 1185 C C . ALA A 1 151 ? 10.364 7.023 -15.740 1.00 79.75 151 ALA A C 1
ATOM 1187 O O . ALA A 1 151 ? 10.702 7.034 -16.922 1.00 79.75 151 ALA A O 1
ATOM 1188 N N . LEU A 1 152 ? 9.544 7.947 -15.223 1.00 78.50 152 LEU A N 1
ATOM 1189 C CA . LEU A 1 152 ? 8.985 9.052 -16.006 1.00 78.50 152 LEU A CA 1
ATOM 1190 C C . LEU A 1 152 ? 10.070 10.045 -16.449 1.00 78.50 152 LEU A C 1
ATOM 1192 O O . LEU A 1 152 ? 10.102 10.436 -17.612 1.00 78.50 152 LEU A O 1
ATOM 1196 N N . GLN A 1 153 ? 11.005 10.394 -15.561 1.00 79.69 153 GLN A N 1
ATOM 1197 C CA . GLN A 1 153 ? 12.136 11.261 -15.904 1.00 79.69 153 GLN A CA 1
ATOM 1198 C C . GLN A 1 153 ? 12.985 10.669 -17.037 1.00 79.69 153 GLN A C 1
ATOM 1200 O O . GLN A 1 153 ? 13.392 11.395 -17.944 1.00 79.69 153 GLN A O 1
ATOM 1205 N N . ALA A 1 154 ? 13.236 9.358 -16.999 1.00 75.00 154 ALA A N 1
ATOM 1206 C CA . ALA A 1 154 ? 13.954 8.664 -18.061 1.00 75.00 154 ALA A CA 1
ATOM 1207 C C . ALA A 1 154 ? 13.175 8.644 -19.391 1.00 75.00 154 ALA A C 1
ATOM 1209 O O . ALA A 1 154 ? 13.784 8.641 -20.457 1.00 75.00 154 ALA A O 1
ATOM 1210 N N . ALA A 1 155 ? 11.841 8.647 -19.351 1.00 70.19 155 ALA A N 1
ATOM 1211 C CA . ALA A 1 155 ? 11.005 8.697 -20.549 1.00 70.19 155 ALA A CA 1
ATOM 1212 C C . ALA A 1 155 ? 11.022 10.070 -21.234 1.00 70.19 155 ALA A C 1
ATOM 1214 O O . ALA A 1 155 ? 11.139 10.168 -22.463 1.00 70.19 155 ALA A O 1
ATOM 1215 N N . ASP A 1 156 ? 10.943 11.132 -20.436 1.00 70.25 156 ASP A N 1
ATOM 1216 C CA . ASP A 1 156 ? 10.924 12.499 -20.948 1.00 70.25 156 ASP A CA 1
ATOM 1217 C C . ASP A 1 156 ? 12.292 12.920 -21.501 1.00 70.25 156 ASP A C 1
ATOM 1219 O O . ASP A 1 156 ? 12.345 13.549 -22.559 1.00 70.25 156 ASP A O 1
ATOM 1223 N N . SER A 1 157 ? 13.403 12.531 -20.860 1.00 60.19 157 SER A N 1
ATOM 1224 C CA . SER A 1 157 ? 14.755 12.872 -21.334 1.00 60.19 157 SER A CA 1
ATOM 1225 C C . SER A 1 157 ? 15.074 12.262 -22.702 1.00 60.19 157 SER A C 1
ATOM 1227 O O . SER A 1 157 ? 15.586 12.956 -23.579 1.00 60.19 157 SER A O 1
ATOM 1229 N N . VAL A 1 158 ? 14.684 11.004 -22.933 1.00 61.38 158 VAL A N 1
ATOM 1230 C CA . VAL A 1 158 ? 14.854 10.321 -24.228 1.00 61.38 158 VAL A CA 1
ATOM 1231 C C . VAL A 1 158 ? 14.032 10.992 -25.333 1.00 61.38 158 VAL A C 1
ATOM 1233 O O . VAL A 1 158 ? 14.459 11.043 -26.489 1.00 61.38 158 VAL A O 1
ATOM 1236 N N . THR A 1 159 ? 12.863 11.537 -24.995 1.00 60.88 159 THR A N 1
ATOM 1237 C CA . THR A 1 159 ? 12.014 12.277 -25.941 1.00 60.88 159 THR A CA 1
ATOM 1238 C C . THR A 1 159 ? 12.593 13.659 -26.248 1.00 60.88 159 THR A C 1
ATOM 1240 O O . THR A 1 159 ? 12.603 14.080 -27.407 1.00 60.88 159 THR A O 1
ATOM 1243 N N . PHE A 1 160 ? 13.119 14.348 -25.232 1.00 60.28 160 PHE A N 1
ATOM 1244 C CA . PHE A 1 160 ? 13.753 15.658 -25.373 1.00 60.28 160 PHE A CA 1
ATOM 1245 C C . PHE A 1 160 ? 15.010 15.569 -26.253 1.00 60.28 160 PHE A C 1
ATOM 1247 O O . PHE A 1 160 ? 15.109 16.295 -27.242 1.00 60.28 160 PHE A O 1
ATOM 1254 N N . ASP A 1 161 ? 15.912 14.621 -25.985 1.00 61.78 161 ASP A N 1
ATOM 1255 C CA . ASP A 1 161 ? 17.139 14.437 -26.774 1.00 61.78 161 ASP A CA 1
ATOM 1256 C C . ASP A 1 161 ? 16.842 14.091 -28.241 1.00 61.78 161 ASP A C 1
ATOM 1258 O O . ASP A 1 161 ? 17.447 14.661 -29.155 1.00 61.78 161 ASP A O 1
ATOM 1262 N N . ASN A 1 162 ? 15.845 13.237 -28.501 1.00 60.47 162 ASN A N 1
ATOM 1263 C CA . ASN A 1 162 ? 15.417 12.926 -29.868 1.00 60.47 162 ASN A CA 1
ATOM 1264 C C . ASN A 1 162 ? 14.776 14.124 -30.584 1.00 60.47 162 ASN A C 1
ATOM 1266 O O . ASN A 1 162 ? 14.988 14.318 -31.785 1.00 60.47 162 ASN A O 1
ATOM 1270 N N . PHE A 1 163 ? 14.038 14.970 -29.862 1.00 63.00 163 PHE A N 1
ATOM 1271 C CA . PHE A 1 163 ? 13.463 16.190 -30.422 1.00 63.00 163 PHE A CA 1
ATOM 1272 C C . PHE A 1 163 ? 14.548 17.199 -30.835 1.00 63.00 163 PHE A C 1
ATOM 1274 O O . PHE A 1 163 ? 14.472 17.745 -31.940 1.00 63.00 163 PHE A O 1
ATOM 1281 N N . PHE A 1 164 ? 15.589 17.402 -30.019 1.00 61.75 164 PHE A N 1
ATOM 1282 C CA . PHE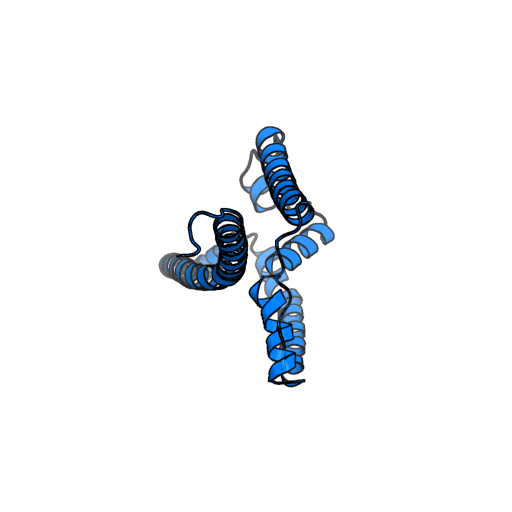 A 1 164 ? 16.699 18.306 -30.357 1.00 61.75 164 PHE A CA 1
ATOM 1283 C C . PHE A 1 164 ? 17.612 17.749 -31.453 1.00 61.75 164 PHE A C 1
ATOM 1285 O O . PHE A 1 164 ? 18.013 18.501 -32.342 1.00 61.75 164 PHE A O 1
ATOM 1292 N N . ARG A 1 165 ? 17.864 16.435 -31.473 1.00 57.22 165 ARG A N 1
ATOM 1293 C CA . ARG A 1 165 ? 18.653 15.777 -32.529 1.00 57.22 165 ARG A CA 1
ATOM 1294 C C . ARG A 1 165 ? 17.965 15.800 -33.901 1.00 57.22 165 ARG A C 1
ATOM 1296 O O . ARG A 1 165 ? 18.644 15.762 -34.923 1.00 57.22 165 ARG A O 1
ATOM 1303 N N . SER A 1 166 ? 16.633 15.902 -33.939 1.00 55.88 166 SER A N 1
ATOM 1304 C CA . SER A 1 166 ? 15.854 15.999 -35.186 1.00 55.88 166 SER A CA 1
ATOM 1305 C C . SER A 1 166 ? 15.901 17.379 -35.863 1.00 55.88 166 SER A C 1
ATOM 1307 O O . SER A 1 166 ? 15.504 17.502 -37.024 1.00 55.88 166 SER A O 1
ATOM 1309 N N . LYS A 1 167 ? 16.381 18.429 -35.175 1.00 46.97 167 LYS A N 1
ATOM 1310 C CA . LYS A 1 167 ? 16.494 19.776 -35.751 1.00 46.97 167 LYS A CA 1
ATOM 1311 C C . LYS A 1 167 ? 17.934 20.047 -36.207 1.00 46.97 167 LYS A C 1
ATOM 1313 O O . LYS A 1 167 ? 18.827 20.085 -35.366 1.00 46.97 167 LYS A O 1
ATOM 1318 N N . PRO A 1 168 ? 18.184 20.341 -37.499 1.00 51.50 168 PRO A N 1
ATOM 1319 C CA . PRO A 1 168 ? 19.534 20.535 -38.051 1.00 51.50 168 PRO A CA 1
ATOM 1320 C C . PRO A 1 168 ? 20.237 21.837 -37.603 1.00 51.50 168 PRO A C 1
ATOM 1322 O O . PRO A 1 168 ? 21.167 22.288 -38.260 1.00 51.50 168 PRO A O 1
ATOM 1325 N N . ILE A 1 169 ? 19.792 22.479 -36.518 1.00 56.38 169 ILE A N 1
ATOM 1326 C CA . ILE A 1 169 ? 20.236 23.825 -36.111 1.00 56.38 169 ILE A CA 1
ATOM 1327 C C . ILE A 1 169 ? 21.294 23.772 -34.986 1.00 56.38 169 ILE A C 1
ATOM 1329 O O . ILE A 1 169 ? 21.939 24.777 -34.717 1.00 56.38 169 ILE A O 1
ATOM 1333 N N . VAL A 1 170 ? 21.542 22.611 -34.363 1.00 50.22 170 VAL A N 1
ATOM 1334 C CA . VAL A 1 170 ? 22.496 22.468 -33.237 1.00 50.22 170 VAL A CA 1
ATOM 1335 C C . VAL A 1 170 ? 23.566 21.405 -33.542 1.00 50.22 170 VAL A C 1
ATOM 1337 O O . VAL A 1 170 ? 23.775 20.465 -32.782 1.00 50.22 170 VAL A O 1
ATOM 1340 N N . GLN A 1 171 ? 24.217 21.522 -34.703 1.00 45.38 171 GLN A N 1
ATOM 1341 C CA . GLN A 1 171 ? 25.440 20.772 -35.049 1.00 45.38 171 GLN A CA 1
ATOM 1342 C C . GLN A 1 171 ? 26.657 21.700 -35.232 1.00 45.38 171 GLN A C 1
ATOM 1344 O O . GLN A 1 171 ? 27.500 21.462 -36.094 1.00 45.38 171 GLN A O 1
ATOM 1349 N N . ILE A 1 172 ? 26.752 22.761 -34.426 1.00 42.47 172 ILE A N 1
ATOM 1350 C CA . ILE A 1 172 ? 27.953 23.606 -34.325 1.00 42.47 172 ILE A CA 1
ATOM 1351 C C . ILE A 1 172 ? 28.377 23.662 -32.863 1.00 42.47 172 ILE A C 1
ATOM 1353 O O . ILE A 1 172 ? 27.473 23.876 -32.023 1.00 42.47 172 ILE A O 1
#

Radius of gyration: 23.26 Å; Cα contacts (8 Å, |Δi|>4): 53; chains: 1; bounding box: 55×42×65 Å

Mean predicted aligned error: 11.56 Å